Protein AF-A0A7K2YZG2-F1 (afdb_monomer_lite)

Foldseek 3Di:
DVVVVVVVVVVVVVVVVVVVVVCVVPPDDLVNLLVVLVVQVVVLVVQPVVDDVSVVVCVVVPVVSVVVNVVSVPPDNPPPVPPVPPDPPPPPDPLPDCVLVPPPDVQLVVVLVVLVPVVVCPPQVVLLSPADPVLSVVLSVCVVVVHDNSVSSVVRSVVPVD

Structure (mmCIF, N/CA/C/O backbone):
data_AF-A0A7K2YZG2-F1
#
_entry.id   AF-A0A7K2YZG2-F1
#
loop_
_atom_site.group_PDB
_atom_site.id
_atom_site.type_symbol
_atom_site.label_atom_id
_atom_site.label_alt_id
_atom_site.label_comp_id
_atom_site.label_asym_id
_atom_site.label_entity_id
_atom_site.label_seq_id
_atom_site.pdbx_PDB_ins_code
_atom_site.Cartn_x
_atom_site.Cartn_y
_atom_site.Cartn_z
_atom_site.occupancy
_atom_site.B_iso_or_equiv
_atom_site.auth_seq_id
_atom_site.auth_comp_id
_atom_site.auth_asym_id
_atom_site.auth_atom_id
_atom_site.pdbx_PDB_model_num
ATOM 1 N N . MET A 1 1 ? -21.536 -16.396 16.861 1.00 61.62 1 MET A N 1
ATOM 2 C CA . MET A 1 1 ? -21.199 -15.001 16.497 1.00 61.62 1 MET A CA 1
ATOM 3 C C . MET A 1 1 ? -19.695 -14.756 16.618 1.00 61.62 1 MET A C 1
ATOM 5 O O . MET A 1 1 ? -19.196 -13.897 15.912 1.00 61.62 1 MET A O 1
ATOM 9 N N . ASP A 1 2 ? -18.972 -15.538 17.430 1.00 67.94 2 ASP A N 1
ATOM 10 C CA . ASP A 1 2 ? -17.515 -15.420 17.603 1.00 67.94 2 ASP A CA 1
ATOM 11 C C . ASP A 1 2 ? -16.666 -15.828 16.379 1.00 67.94 2 ASP A C 1
ATOM 13 O O . ASP A 1 2 ? -15.624 -15.217 16.151 1.00 67.94 2 ASP A O 1
ATOM 17 N N . ASP A 1 3 ? -17.129 -16.760 15.532 1.00 75.31 3 ASP A N 1
ATOM 18 C CA . ASP A 1 3 ? -16.388 -17.182 14.321 1.00 75.31 3 ASP A CA 1
ATOM 19 C C . ASP A 1 3 ? -16.170 -16.050 13.297 1.00 75.31 3 ASP A C 1
ATOM 21 O O . ASP A 1 3 ? -15.125 -15.974 12.654 1.00 75.31 3 ASP A O 1
ATOM 25 N N . ASP A 1 4 ? -17.126 -15.124 13.170 1.00 79.88 4 ASP A N 1
ATOM 26 C CA . ASP A 1 4 ? -17.033 -13.986 12.240 1.00 79.88 4 ASP A CA 1
ATOM 27 C C . ASP A 1 4 ? -16.016 -12.940 12.725 1.00 79.88 4 ASP A C 1
ATOM 29 O O . ASP A 1 4 ? -15.337 -12.302 11.923 1.00 79.88 4 ASP A O 1
ATOM 33 N N . LEU A 1 5 ? -15.842 -12.795 14.042 1.00 74.06 5 LEU A N 1
ATOM 34 C CA . LEU A 1 5 ? -14.821 -11.911 14.601 1.00 74.06 5 LEU A CA 1
ATOM 35 C C . LEU A 1 5 ? -13.420 -12.508 14.432 1.00 74.06 5 LEU A C 1
ATOM 37 O O . LEU A 1 5 ? -12.494 -11.780 14.082 1.00 74.06 5 LEU A O 1
ATOM 41 N N . HIS A 1 6 ? -13.272 -13.818 14.645 1.00 70.12 6 HIS A N 1
ATOM 42 C CA . HIS A 1 6 ? -11.987 -14.499 14.504 1.00 70.12 6 HIS A CA 1
ATOM 43 C C . HIS A 1 6 ? -11.469 -14.443 13.061 1.00 70.12 6 HIS A C 1
ATOM 45 O O . HIS A 1 6 ? -10.350 -13.989 12.835 1.00 70.12 6 HIS A O 1
ATOM 51 N N . SER A 1 7 ? -12.324 -14.752 12.079 1.00 68.44 7 SER A N 1
ATOM 52 C CA . SER A 1 7 ? -11.973 -14.670 10.653 1.00 68.44 7 SER A CA 1
ATOM 53 C C . SER A 1 7 ? -11.591 -13.248 10.213 1.00 68.44 7 SER A C 1
ATOM 55 O O . SER A 1 7 ? -10.660 -13.049 9.426 1.00 68.44 7 SER A O 1
ATOM 57 N N . ARG A 1 8 ? -12.260 -12.225 10.764 1.00 67.81 8 ARG A N 1
ATOM 58 C CA . ARG A 1 8 ? -11.913 -10.819 10.505 1.00 67.81 8 ARG A CA 1
ATOM 59 C C . ARG A 1 8 ? -10.572 -10.427 11.109 1.00 67.81 8 ARG A C 1
ATOM 61 O O . ARG A 1 8 ? -9.867 -9.634 10.497 1.00 67.81 8 ARG A O 1
ATOM 68 N N . ILE A 1 9 ? -10.226 -10.957 12.282 1.00 70.06 9 ILE A N 1
ATOM 69 C CA . ILE A 1 9 ? -8.925 -10.718 12.918 1.00 70.06 9 ILE A CA 1
ATOM 70 C C . ILE A 1 9 ? -7.809 -11.372 12.100 1.00 70.06 9 ILE A C 1
ATOM 72 O O . ILE A 1 9 ? -6.828 -10.696 11.810 1.00 70.06 9 ILE A O 1
ATOM 76 N N . GLU A 1 10 ? -7.978 -12.625 11.667 1.00 69.19 10 GLU A N 1
ATOM 77 C CA . GLU A 1 10 ? -6.995 -13.320 10.820 1.00 69.19 10 GLU A CA 1
ATOM 78 C C . GLU A 1 10 ? -6.746 -12.570 9.509 1.00 69.19 10 GLU A C 1
ATOM 80 O O . GLU A 1 10 ? -5.604 -12.251 9.192 1.00 69.19 10 GLU A O 1
ATOM 85 N N . THR A 1 11 ? -7.813 -12.160 8.813 1.00 70.62 11 THR A N 1
ATOM 86 C CA . THR A 1 11 ? -7.701 -11.383 7.564 1.00 70.62 11 THR A CA 1
ATOM 87 C C . THR A 1 11 ? -6.925 -10.077 7.770 1.00 70.62 11 THR A C 1
ATOM 89 O O . THR A 1 11 ? -6.158 -9.644 6.910 1.00 70.62 11 THR A O 1
ATOM 92 N N . LEU A 1 12 ? -7.119 -9.426 8.920 1.00 69.88 12 LEU A N 1
ATOM 93 C CA . LEU A 1 12 ? -6.444 -8.173 9.248 1.00 69.88 12 LEU A CA 1
ATOM 94 C C . LEU A 1 12 ? -4.967 -8.393 9.593 1.00 69.88 12 LEU A C 1
ATOM 96 O O . LEU A 1 12 ? -4.126 -7.571 9.232 1.00 69.88 12 LEU A O 1
ATOM 100 N N . SER A 1 13 ? -4.658 -9.497 10.273 1.00 68.06 13 SER A N 1
ATOM 101 C CA . SER A 1 13 ? -3.292 -9.920 10.576 1.00 68.06 13 SER A CA 1
ATOM 102 C C . SER A 1 13 ? -2.518 -10.298 9.315 1.00 68.06 13 SER A C 1
ATOM 104 O O . SER A 1 13 ? -1.390 -9.833 9.159 1.00 68.06 13 SER A O 1
ATOM 106 N N . ASP A 1 14 ? -3.126 -11.041 8.391 1.00 69.06 14 ASP A N 1
ATOM 107 C CA . ASP A 1 14 ? -2.507 -11.410 7.115 1.00 69.06 14 ASP A CA 1
ATOM 108 C C . ASP A 1 14 ? -2.202 -10.170 6.270 1.00 69.06 14 ASP A C 1
ATOM 110 O O . ASP A 1 14 ? -1.068 -9.985 5.825 1.00 69.06 14 ASP A O 1
ATOM 114 N N . ALA A 1 15 ? -3.169 -9.255 6.148 1.00 66.06 15 ALA A N 1
ATOM 115 C CA . ALA A 1 15 ? -2.970 -7.991 5.443 1.00 66.06 15 ALA A CA 1
ATOM 116 C C . ALA A 1 15 ? -1.865 -7.134 6.089 1.00 66.06 15 ALA A C 1
ATOM 118 O O . ALA A 1 15 ? -1.053 -6.523 5.393 1.00 66.06 15 ALA A O 1
ATOM 119 N N . ALA A 1 16 ? -1.787 -7.102 7.423 1.00 66.19 16 ALA A N 1
ATOM 120 C CA . ALA A 1 16 ? -0.730 -6.382 8.131 1.00 66.19 16 ALA A CA 1
ATOM 121 C C . ALA A 1 16 ? 0.658 -7.014 7.911 1.00 66.19 16 ALA A C 1
ATOM 123 O O . ALA A 1 16 ? 1.640 -6.288 7.734 1.00 66.19 16 ALA A O 1
ATOM 124 N N . CYS A 1 17 ? 0.749 -8.346 7.887 1.00 64.12 17 CYS A N 1
ATOM 125 C CA . CYS A 1 17 ? 1.983 -9.074 7.591 1.00 64.12 17 CYS A CA 1
ATOM 126 C C . CYS A 1 17 ? 2.435 -8.893 6.137 1.00 64.12 17 CYS A C 1
ATOM 128 O O . CYS A 1 17 ? 3.633 -8.749 5.889 1.00 64.12 17 CYS A O 1
ATOM 130 N N . GLU A 1 18 ? 1.507 -8.856 5.183 1.00 63.06 18 GLU A N 1
ATOM 131 C CA . GLU A 1 18 ? 1.805 -8.621 3.769 1.00 63.06 18 GLU A CA 1
ATOM 132 C C . GLU A 1 18 ? 2.328 -7.200 3.536 1.00 63.06 18 GLU A C 1
ATOM 134 O O . GLU A 1 18 ? 3.353 -7.018 2.868 1.00 63.06 18 GLU A O 1
ATOM 139 N N . VAL A 1 19 ? 1.705 -6.201 4.178 1.00 65.38 19 VAL A N 1
ATOM 140 C CA . VAL A 1 19 ? 2.237 -4.836 4.216 1.00 65.38 19 VAL A CA 1
ATOM 141 C C . VAL A 1 19 ? 3.643 -4.874 4.807 1.00 65.38 19 VAL A C 1
ATOM 143 O O . VAL A 1 19 ? 4.586 -4.527 4.111 1.00 65.38 19 VAL A O 1
ATOM 146 N N . LEU A 1 20 ? 3.842 -5.391 6.022 1.00 62.09 20 LEU A N 1
ATOM 147 C CA . LEU A 1 20 ? 5.167 -5.421 6.656 1.00 62.09 20 LEU A CA 1
ATOM 148 C C . LEU A 1 20 ? 6.244 -6.094 5.782 1.00 62.09 20 LEU A C 1
ATOM 150 O O . LEU A 1 20 ? 7.353 -5.574 5.667 1.00 62.09 20 LEU A O 1
ATOM 154 N N . THR A 1 21 ? 5.916 -7.206 5.124 1.00 68.38 21 THR A N 1
ATOM 155 C CA . THR A 1 21 ? 6.843 -7.945 4.252 1.00 68.38 21 THR A CA 1
ATOM 156 C C . THR A 1 21 ? 7.249 -7.112 3.039 1.00 68.38 21 THR A C 1
ATOM 158 O O . THR A 1 21 ? 8.441 -6.939 2.776 1.00 68.38 21 THR A O 1
ATOM 161 N N . THR A 1 22 ? 6.270 -6.520 2.352 1.00 58.25 22 THR A N 1
ATOM 162 C CA . THR A 1 22 ? 6.494 -5.637 1.195 1.00 58.25 22 THR A CA 1
ATOM 163 C C . THR A 1 22 ? 7.382 -4.452 1.575 1.00 58.25 22 THR A C 1
ATOM 165 O O . THR A 1 22 ? 8.313 -4.081 0.866 1.00 58.25 22 THR A O 1
ATOM 168 N N . VAL A 1 23 ? 7.147 -3.916 2.767 1.00 64.12 23 VAL A N 1
ATOM 169 C CA . VAL A 1 23 ? 7.846 -2.769 3.341 1.00 64.12 23 VAL A CA 1
ATOM 170 C C . VAL A 1 23 ? 9.299 -3.067 3.698 1.00 64.12 23 VAL A C 1
ATOM 172 O O . VAL A 1 23 ? 10.185 -2.260 3.410 1.00 64.12 23 VAL A O 1
ATOM 175 N N . THR A 1 24 ? 9.564 -4.231 4.290 1.00 61.78 24 THR A N 1
ATOM 176 C CA . THR A 1 24 ? 10.932 -4.647 4.633 1.00 61.78 24 THR A CA 1
ATOM 177 C C . THR A 1 24 ? 11.804 -4.925 3.410 1.00 61.78 24 THR A C 1
ATOM 179 O O . THR A 1 24 ? 13.024 -4.824 3.508 1.00 61.78 24 THR A O 1
ATOM 182 N N . ALA A 1 25 ? 11.201 -5.239 2.260 1.00 63.50 25 ALA A N 1
ATOM 183 C CA . ALA A 1 25 ? 11.932 -5.553 1.038 1.00 63.50 25 ALA A CA 1
ATOM 184 C C . ALA A 1 25 ? 12.440 -4.306 0.293 1.00 63.50 25 ALA A C 1
ATOM 186 O O . ALA A 1 25 ? 13.525 -4.345 -0.284 1.00 63.50 25 ALA A O 1
ATOM 187 N N . THR A 1 26 ? 11.686 -3.202 0.305 1.00 60.88 26 THR A N 1
ATOM 188 C CA . THR A 1 26 ? 11.992 -2.003 -0.502 1.00 60.88 26 THR A CA 1
ATOM 189 C C . THR A 1 26 ? 12.427 -0.788 0.317 1.00 60.88 26 THR A C 1
ATOM 191 O O . THR A 1 26 ? 12.905 0.191 -0.252 1.00 60.88 26 THR A O 1
ATOM 194 N N . GLY A 1 27 ? 12.265 -0.834 1.644 1.00 65.06 27 GLY A N 1
ATOM 195 C CA . GLY A 1 27 ? 12.424 0.331 2.512 1.00 65.06 27 GLY A CA 1
ATOM 196 C C . GLY A 1 27 ? 11.252 1.313 2.390 1.00 65.06 27 GLY A C 1
ATOM 197 O O . GLY A 1 27 ? 10.489 1.298 1.422 1.00 65.06 27 GLY A O 1
ATOM 198 N N . TRP A 1 28 ? 11.079 2.161 3.408 1.00 72.25 28 TRP A N 1
ATOM 199 C CA . TRP A 1 28 ? 10.037 3.191 3.437 1.00 72.2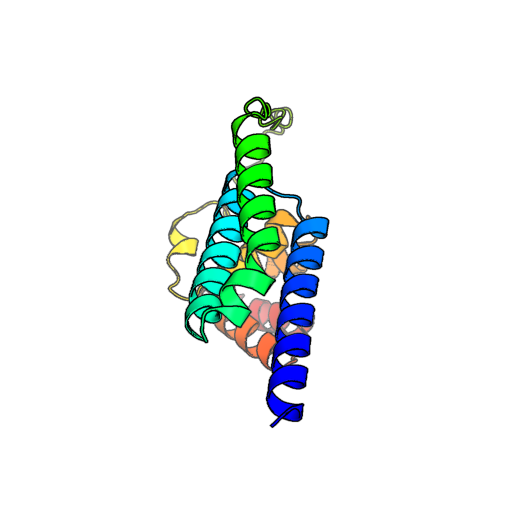5 28 TRP A CA 1
ATOM 200 C C . TRP A 1 28 ? 10.581 4.547 3.033 1.00 72.25 28 TRP A C 1
ATOM 202 O O . TRP A 1 28 ? 11.451 5.096 3.705 1.00 72.25 28 TRP A O 1
ATOM 212 N N . SER A 1 29 ? 10.003 5.123 1.977 1.00 80.94 29 SER A N 1
ATOM 213 C CA . SER A 1 29 ? 10.053 6.572 1.821 1.00 80.94 29 SER A CA 1
ATOM 214 C C . SER A 1 29 ? 9.178 7.223 2.907 1.00 80.94 29 SER A C 1
ATOM 216 O O . SER A 1 29 ? 8.158 6.644 3.302 1.00 80.94 29 SER A O 1
ATOM 218 N N . PRO A 1 30 ? 9.517 8.433 3.388 1.00 78.88 30 PRO A N 1
ATOM 219 C CA . PRO A 1 30 ? 8.687 9.152 4.358 1.00 78.88 30 PRO A CA 1
ATOM 220 C C . PRO A 1 30 ? 7.233 9.361 3.893 1.00 78.88 30 PRO A C 1
ATOM 222 O O . PRO A 1 30 ? 6.308 9.324 4.707 1.00 78.88 30 PRO A O 1
ATOM 225 N N . CYS A 1 31 ? 7.016 9.528 2.583 1.00 77.62 31 CYS A N 1
ATOM 226 C CA . CYS A 1 31 ? 5.677 9.635 1.997 1.00 77.62 31 CYS A CA 1
ATOM 227 C C . CYS A 1 31 ? 4.909 8.312 2.095 1.00 77.62 31 CYS A C 1
ATOM 229 O O . CYS A 1 31 ? 3.815 8.297 2.653 1.00 77.62 31 CYS A O 1
ATOM 231 N N . ALA A 1 32 ? 5.509 7.196 1.661 1.00 80.19 32 ALA A N 1
ATOM 232 C CA . ALA A 1 32 ? 4.881 5.875 1.755 1.00 80.19 32 ALA A CA 1
ATOM 233 C C . ALA A 1 32 ? 4.545 5.513 3.209 1.00 80.19 32 ALA A C 1
ATOM 235 O O . ALA A 1 32 ? 3.489 4.947 3.494 1.00 80.19 32 ALA A O 1
ATOM 236 N N . ALA A 1 33 ? 5.413 5.914 4.141 1.00 82.88 33 ALA A N 1
ATOM 237 C CA . ALA A 1 33 ? 5.174 5.746 5.562 1.00 82.88 33 ALA A CA 1
ATOM 238 C C . ALA A 1 33 ? 3.953 6.519 6.064 1.00 82.88 33 ALA A C 1
ATOM 240 O O . ALA A 1 33 ? 3.130 5.998 6.818 1.00 82.88 33 ALA A O 1
ATOM 241 N N . THR A 1 34 ? 3.825 7.768 5.629 1.00 84.19 34 THR A N 1
ATOM 242 C CA . THR A 1 34 ? 2.709 8.637 6.003 1.00 84.19 34 THR A CA 1
ATOM 243 C C . THR A 1 34 ? 1.386 8.119 5.438 1.00 84.19 34 THR A C 1
ATOM 245 O O . THR A 1 34 ? 0.389 8.091 6.168 1.00 84.19 34 THR A O 1
ATOM 248 N N . ASP A 1 35 ? 1.389 7.647 4.190 1.00 81.38 35 ASP A N 1
ATOM 249 C CA . ASP A 1 35 ? 0.212 7.089 3.516 1.00 81.38 35 ASP A CA 1
ATOM 250 C C . ASP A 1 35 ? -0.281 5.815 4.209 1.00 81.38 35 ASP A C 1
ATOM 252 O O . ASP A 1 35 ? -1.466 5.689 4.530 1.00 81.38 35 ASP A O 1
ATOM 256 N N . ALA A 1 36 ? 0.634 4.900 4.537 1.00 83.19 36 ALA A N 1
ATOM 257 C CA . ALA A 1 36 ? 0.302 3.677 5.258 1.00 83.19 36 ALA A CA 1
ATOM 258 C C . ALA A 1 36 ? -0.265 3.962 6.661 1.00 83.19 36 ALA A C 1
ATOM 260 O O . ALA A 1 36 ? -1.258 3.354 7.064 1.00 83.19 36 ALA A O 1
ATOM 261 N N . LEU A 1 37 ? 0.294 4.937 7.389 1.00 86.81 37 LEU A N 1
ATOM 262 C CA . LEU A 1 37 ? -0.272 5.380 8.670 1.00 86.81 37 LEU A CA 1
ATOM 263 C C . LEU A 1 37 ? -1.680 5.976 8.501 1.00 86.81 37 LEU A C 1
ATOM 265 O O . LEU A 1 37 ? -2.551 5.732 9.335 1.00 86.81 37 LEU A O 1
ATOM 269 N N . GLY A 1 38 ? -1.938 6.713 7.414 1.00 84.75 38 GLY A N 1
ATOM 270 C CA . GLY A 1 38 ? -3.279 7.206 7.073 1.00 84.75 38 GLY A CA 1
ATOM 271 C C . GLY A 1 38 ? -4.288 6.087 6.791 1.00 84.75 38 GLY A C 1
ATOM 272 O O . GLY A 1 38 ? -5.437 6.154 7.242 1.00 84.75 38 GLY A O 1
ATOM 273 N N . ALA A 1 39 ? -3.859 5.027 6.104 1.00 84.06 39 ALA A N 1
ATOM 274 C CA . ALA A 1 39 ? -4.689 3.852 5.852 1.00 84.06 39 ALA A CA 1
ATOM 275 C C . ALA A 1 39 ? -5.057 3.121 7.156 1.00 84.06 39 ALA A C 1
ATOM 277 O O . ALA A 1 39 ? -6.232 2.814 7.378 1.00 84.06 39 ALA A O 1
ATOM 278 N N . ILE A 1 40 ? -4.083 2.918 8.053 1.00 85.44 40 ILE A N 1
ATOM 279 C CA . ILE A 1 40 ? -4.306 2.303 9.372 1.00 85.44 40 ILE A CA 1
ATOM 280 C C . ILE A 1 40 ? -5.335 3.105 10.172 1.00 85.44 40 ILE A C 1
ATOM 282 O O . ILE A 1 40 ? -6.279 2.535 10.715 1.00 85.44 40 ILE A O 1
ATOM 286 N N . GLU A 1 41 ? -5.213 4.429 10.214 1.00 88.25 41 GLU A N 1
ATOM 287 C CA . GLU A 1 41 ? -6.157 5.279 10.947 1.00 88.25 41 GLU A CA 1
ATOM 288 C C . GLU A 1 41 ? -7.564 5.260 10.362 1.00 88.25 41 GLU A C 1
ATOM 290 O O . GLU A 1 41 ? -8.541 5.240 11.112 1.00 88.25 41 GLU A O 1
ATOM 295 N N . THR A 1 42 ? -7.683 5.213 9.034 1.00 85.88 42 THR A N 1
ATOM 296 C CA . THR A 1 42 ? -8.977 5.077 8.356 1.00 85.88 42 THR A CA 1
ATOM 297 C C . THR A 1 42 ? -9.657 3.766 8.747 1.00 85.88 42 THR A C 1
ATOM 299 O O . THR A 1 42 ? -10.846 3.752 9.079 1.00 85.88 42 THR A O 1
ATOM 302 N N . LEU A 1 43 ? -8.900 2.668 8.768 1.00 87.50 43 LEU A N 1
ATOM 303 C CA . LEU A 1 43 ? -9.390 1.352 9.165 1.00 87.50 43 LEU A CA 1
ATOM 304 C C . LEU A 1 43 ? -9.762 1.307 10.655 1.00 87.50 43 LEU A C 1
ATOM 306 O O . LEU A 1 43 ? -10.855 0.858 11.005 1.00 87.50 43 LEU A O 1
ATOM 310 N N . VAL A 1 44 ? -8.915 1.850 11.531 1.00 89.31 44 VAL A N 1
ATOM 311 C CA . VAL A 1 44 ? -9.205 1.972 12.966 1.00 89.31 44 VAL A CA 1
ATOM 312 C C . VAL A 1 44 ? -10.456 2.824 13.204 1.00 89.31 44 VAL A C 1
ATOM 314 O O . VAL A 1 44 ? -11.323 2.447 13.994 1.00 89.31 44 VAL A O 1
ATOM 317 N N . GLY A 1 45 ? -10.610 3.933 12.479 1.00 85.75 45 GLY A N 1
ATOM 318 C CA . GLY A 1 45 ? -11.806 4.773 12.520 1.00 85.75 45 GLY A CA 1
ATOM 319 C C . GLY A 1 45 ? -13.060 4.029 12.057 1.00 85.75 45 GLY A C 1
ATOM 320 O O . GLY A 1 45 ? -14.116 4.144 12.683 1.00 85.75 45 GLY A O 1
ATOM 321 N N . ALA A 1 46 ? -12.948 3.212 11.006 1.00 87.38 46 ALA A N 1
ATOM 322 C CA . ALA A 1 46 ? -14.045 2.381 10.527 1.00 87.38 46 ALA A CA 1
ATOM 323 C C . ALA A 1 46 ? -14.473 1.338 11.569 1.00 87.38 46 ALA A C 1
ATOM 325 O O . ALA A 1 46 ? -15.668 1.231 11.847 1.00 87.38 46 ALA A O 1
ATOM 326 N N . LEU A 1 47 ? -13.520 0.638 12.189 1.00 86.50 47 LEU A N 1
ATOM 327 C CA . LEU A 1 47 ? -13.778 -0.336 13.256 1.00 86.50 47 LEU A CA 1
ATOM 328 C C . LEU A 1 47 ? -14.331 0.326 14.525 1.00 86.50 47 LEU A C 1
ATOM 330 O O . LEU A 1 47 ? -15.206 -0.227 15.190 1.00 86.50 47 LEU A O 1
ATOM 334 N N . GLY A 1 48 ? -13.908 1.554 14.830 1.00 91.88 48 GLY A N 1
ATOM 335 C CA . GLY A 1 48 ? -14.459 2.347 15.927 1.00 91.88 48 GLY A CA 1
ATOM 336 C C . GLY A 1 48 ? -15.966 2.621 15.804 1.00 91.88 48 GLY A C 1
ATOM 337 O O . GLY A 1 48 ? -16.631 2.864 16.815 1.00 91.88 48 GLY A O 1
ATOM 338 N N . ARG A 1 49 ? -16.548 2.528 14.597 1.00 91.81 49 ARG A N 1
ATOM 339 C CA . ARG A 1 49 ? -18.003 2.660 14.389 1.00 91.81 49 ARG A CA 1
ATOM 340 C C . ARG A 1 49 ? -18.812 1.477 14.932 1.00 91.81 49 ARG A C 1
ATOM 342 O O . ARG A 1 49 ? -20.021 1.612 15.073 1.00 91.81 49 ARG A O 1
ATOM 349 N N . LEU A 1 50 ? -18.166 0.367 15.300 1.00 88.75 50 LEU A N 1
ATOM 350 C CA . LEU A 1 50 ? -18.816 -0.788 15.936 1.00 88.75 50 LEU A CA 1
ATOM 351 C C . LEU A 1 50 ? -19.261 -0.512 17.383 1.00 88.75 50 LEU A C 1
ATOM 353 O O . LEU A 1 50 ? -20.062 -1.262 17.932 1.00 88.75 50 LEU A O 1
ATOM 357 N N . GLY A 1 51 ? -18.770 0.565 18.005 1.00 92.00 51 GLY A N 1
ATOM 358 C CA . GLY A 1 51 ? -19.263 1.042 19.297 1.00 92.00 51 GLY A CA 1
ATOM 359 C C . GLY A 1 51 ? -18.163 1.476 20.270 1.00 92.00 51 GLY A C 1
ATOM 360 O O . GLY A 1 51 ? -16.973 1.430 19.951 1.00 92.00 51 GLY A O 1
ATOM 361 N N . PRO A 1 52 ? -18.542 1.928 21.483 1.00 95.38 52 PRO A N 1
ATOM 362 C CA . PRO A 1 52 ? -17.588 2.343 22.513 1.00 95.38 52 PRO A CA 1
ATOM 363 C C . PRO A 1 52 ? -16.527 1.284 22.875 1.00 95.38 52 PRO A C 1
ATOM 365 O O . PRO A 1 52 ? -15.360 1.665 22.942 1.00 95.38 52 PRO A O 1
ATOM 368 N N . PRO A 1 53 ? -16.858 -0.018 23.030 1.00 90.69 53 PRO A N 1
ATOM 369 C CA . PRO A 1 53 ? -15.853 -1.035 23.355 1.00 90.69 53 PRO A CA 1
ATOM 370 C C . PRO A 1 53 ? -14.753 -1.157 22.293 1.00 90.69 53 PRO A C 1
ATOM 372 O O . PRO A 1 53 ? -13.574 -1.183 22.636 1.00 90.69 53 PRO A O 1
ATOM 375 N N . ALA A 1 54 ? -15.123 -1.145 21.007 1.00 87.00 54 ALA A N 1
ATOM 376 C CA . ALA A 1 54 ? -14.169 -1.192 19.899 1.00 87.00 54 ALA A CA 1
ATOM 377 C C . ALA A 1 54 ? -13.256 0.043 19.886 1.00 87.00 54 ALA A C 1
ATOM 379 O O . ALA A 1 54 ? -12.045 -0.082 19.728 1.00 87.00 54 ALA A O 1
ATOM 380 N N . ARG A 1 55 ? -13.807 1.241 20.132 1.00 94.44 55 ARG A N 1
ATOM 381 C CA . ARG A 1 55 ? -13.003 2.472 20.239 1.00 94.44 55 ARG A CA 1
ATOM 382 C C . ARG A 1 55 ? -12.003 2.418 21.388 1.00 94.44 55 ARG A C 1
ATOM 384 O O . ARG A 1 55 ? -10.853 2.795 21.191 1.00 94.44 55 ARG A O 1
ATOM 391 N N . SER A 1 56 ? -12.417 1.937 22.561 1.00 90.44 56 SER A N 1
ATOM 392 C CA . SER A 1 56 ? -11.504 1.766 23.696 1.00 90.44 56 SER A CA 1
ATOM 393 C C . SER A 1 56 ? -10.399 0.757 23.394 1.00 90.44 56 SER A C 1
ATOM 395 O O . SER A 1 56 ? -9.243 1.035 23.697 1.00 90.44 56 SER A O 1
ATOM 397 N N . ALA A 1 5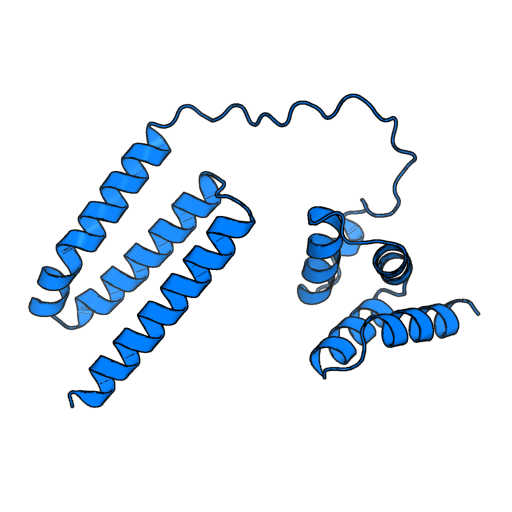7 ? -10.729 -0.370 22.758 1.00 88.00 57 ALA A N 1
ATOM 398 C CA . ALA A 1 57 ? -9.745 -1.382 22.379 1.00 88.00 57 ALA A CA 1
ATOM 399 C C . ALA A 1 57 ? -8.722 -0.862 21.350 1.00 88.00 57 ALA A C 1
ATOM 401 O O . ALA A 1 57 ? -7.559 -1.251 21.388 1.00 88.00 57 ALA A O 1
ATOM 402 N N . LEU A 1 58 ? -9.138 0.041 20.456 1.00 91.25 58 LEU A N 1
ATOM 403 C CA . LEU A 1 58 ? -8.295 0.584 19.386 1.00 91.25 58 LEU A CA 1
ATOM 404 C C . LEU A 1 58 ? -7.539 1.869 19.760 1.00 91.25 58 LEU A C 1
ATOM 406 O O . LEU A 1 58 ? -6.678 2.312 19.000 1.00 91.25 58 LEU A O 1
ATOM 410 N N . ALA A 1 59 ? -7.819 2.475 20.916 1.00 88.94 59 ALA A N 1
ATOM 411 C CA . ALA A 1 59 ? -7.158 3.707 21.351 1.00 88.94 59 ALA A CA 1
ATOM 412 C C . ALA A 1 59 ? -5.613 3.618 21.368 1.00 88.94 59 ALA A C 1
ATOM 414 O O . ALA A 1 59 ? -4.972 4.567 20.908 1.00 88.94 59 ALA A O 1
ATOM 415 N N . PRO A 1 60 ? -4.985 2.502 21.802 1.00 84.62 60 PRO A N 1
ATOM 416 C CA . PRO A 1 60 ? -3.530 2.356 21.732 1.00 84.62 60 PRO A CA 1
ATOM 417 C C . PRO A 1 60 ? -2.974 2.398 20.302 1.00 84.62 60 PRO A C 1
ATOM 419 O O . PRO A 1 60 ? -1.890 2.937 20.093 1.00 84.62 60 PRO A O 1
ATOM 422 N N . ALA A 1 61 ? -3.712 1.882 19.312 1.00 83.62 61 ALA A N 1
ATOM 423 C CA . ALA A 1 61 ? -3.281 1.899 17.915 1.00 83.62 61 ALA A CA 1
ATOM 424 C C . ALA A 1 61 ? -3.229 3.332 17.363 1.00 83.62 61 ALA A C 1
ATOM 426 O O . ALA A 1 61 ? -2.238 3.707 16.745 1.00 83.62 61 ALA A O 1
ATOM 427 N N . LEU A 1 62 ? -4.241 4.157 17.661 1.00 87.19 62 LEU A N 1
ATOM 428 C CA . LEU A 1 62 ? -4.242 5.582 17.294 1.00 87.19 62 LEU A CA 1
ATOM 429 C C . LEU A 1 62 ? -3.109 6.359 17.977 1.00 87.19 62 LEU A C 1
ATOM 431 O O . LEU A 1 62 ? -2.494 7.232 17.369 1.00 87.19 62 LEU A O 1
ATOM 435 N N . ALA A 1 63 ? -2.813 6.043 19.240 1.00 82.81 63 ALA A N 1
ATOM 436 C CA . ALA A 1 63 ? -1.684 6.651 19.937 1.00 82.81 63 ALA A CA 1
ATOM 437 C C . ALA A 1 63 ? -0.350 6.278 19.267 1.00 82.81 63 ALA A C 1
ATOM 439 O O . ALA A 1 63 ? 0.492 7.146 19.045 1.00 82.81 63 ALA A O 1
ATOM 440 N N . ALA A 1 64 ? -0.184 5.010 18.881 1.00 79.25 64 ALA A N 1
ATOM 441 C CA . ALA A 1 64 ? 1.010 4.536 18.192 1.00 79.25 64 ALA A CA 1
ATOM 442 C C . ALA A 1 64 ? 1.197 5.191 16.810 1.00 79.25 64 ALA A C 1
ATOM 444 O O . ALA A 1 64 ? 2.305 5.638 16.505 1.00 79.25 64 ALA A O 1
ATOM 445 N N . THR A 1 65 ? 0.140 5.314 15.991 1.00 86.69 65 THR A N 1
ATOM 446 C CA . THR A 1 65 ? 0.244 5.985 14.680 1.00 86.69 65 THR A CA 1
ATOM 447 C C . THR A 1 65 ? 0.589 7.465 14.826 1.00 86.69 65 THR A C 1
ATOM 449 O O . THR A 1 65 ? 1.424 7.976 14.076 1.00 86.69 65 THR A O 1
ATOM 452 N N . ALA A 1 66 ? 0.037 8.143 15.837 1.00 88.69 66 ALA A N 1
ATOM 453 C CA . ALA A 1 66 ? 0.385 9.525 16.152 1.00 88.69 66 ALA A CA 1
ATOM 454 C C . ALA A 1 66 ? 1.865 9.677 16.552 1.00 88.69 66 ALA A C 1
ATOM 456 O O . ALA A 1 66 ? 2.549 10.570 16.047 1.00 88.69 66 ALA A O 1
ATOM 457 N N . THR A 1 67 ? 2.390 8.789 17.406 1.00 85.38 67 THR A N 1
ATOM 458 C CA . THR A 1 67 ? 3.818 8.778 17.767 1.00 85.38 67 THR A CA 1
ATOM 459 C C . THR A 1 67 ? 4.706 8.542 16.547 1.00 85.38 67 THR A C 1
ATOM 461 O O . THR A 1 67 ? 5.682 9.264 16.357 1.00 85.38 67 THR A O 1
ATOM 464 N N . LEU A 1 68 ? 4.358 7.586 15.682 1.00 82.62 68 LEU A N 1
ATOM 465 C CA . LEU A 1 68 ? 5.118 7.313 14.461 1.00 82.62 68 LEU A CA 1
ATOM 466 C C . LEU A 1 68 ? 5.136 8.519 13.516 1.00 82.62 68 LEU A C 1
ATOM 468 O O . LEU A 1 68 ? 6.197 8.868 13.002 1.00 82.62 68 LEU A O 1
ATOM 472 N N . ARG A 1 69 ? 4.012 9.227 13.346 1.00 88.00 69 ARG A N 1
ATOM 473 C CA . ARG A 1 69 ? 3.990 10.473 12.562 1.00 88.00 69 ARG A CA 1
ATOM 474 C C . ARG A 1 69 ? 4.878 11.559 13.146 1.00 88.00 69 ARG A C 1
ATOM 476 O O . ARG A 1 69 ? 5.533 12.270 12.385 1.00 88.00 69 ARG A O 1
ATOM 483 N N . ALA A 1 70 ? 4.920 11.683 14.471 1.00 86.94 70 ALA A N 1
ATOM 484 C CA . ALA A 1 70 ? 5.809 12.631 15.130 1.00 86.94 70 ALA A CA 1
ATOM 485 C C . ALA A 1 70 ? 7.280 12.287 14.853 1.00 86.94 70 ALA A C 1
ATOM 487 O O . ALA A 1 70 ? 8.057 13.180 14.534 1.00 86.94 70 ALA A O 1
ATOM 488 N N . LEU A 1 71 ? 7.648 11.002 14.890 1.00 84.31 71 LEU A N 1
ATOM 489 C CA . LEU A 1 71 ? 9.004 10.541 14.570 1.00 84.31 71 LEU A CA 1
ATOM 490 C C . LEU A 1 71 ? 9.376 10.754 13.096 1.00 84.31 71 LEU A C 1
ATOM 492 O O . LEU A 1 71 ? 10.500 11.160 12.808 1.00 84.31 71 LEU A O 1
ATOM 496 N N . ILE A 1 72 ? 8.443 10.523 12.167 1.00 85.94 72 ILE A N 1
ATOM 497 C CA . ILE A 1 72 ? 8.654 10.791 10.735 1.00 85.94 72 ILE A CA 1
ATOM 498 C C . ILE A 1 72 ? 8.840 12.294 10.503 1.00 85.94 72 ILE A C 1
ATOM 500 O O . ILE A 1 72 ? 9.774 12.697 9.823 1.00 85.94 72 ILE A O 1
ATOM 504 N N . SER A 1 73 ? 7.998 13.127 11.117 1.00 87.75 73 SER A N 1
ATOM 505 C CA . SER A 1 73 ? 8.077 14.591 10.990 1.00 87.75 73 SER A CA 1
ATOM 506 C C . SER A 1 73 ? 9.330 15.182 11.643 1.00 87.75 73 SER A C 1
ATOM 508 O O . SER A 1 73 ? 9.830 16.211 11.199 1.00 87.75 73 SER A O 1
ATOM 510 N N . ALA A 1 74 ? 9.812 14.557 12.721 1.00 86.44 74 ALA A N 1
ATOM 511 C CA . ALA A 1 74 ? 11.016 14.967 13.436 1.00 86.44 74 ALA A CA 1
ATOM 512 C C . ALA A 1 74 ? 12.297 14.384 12.833 1.00 86.44 74 ALA A C 1
ATOM 514 O O . ALA A 1 74 ? 13.387 14.847 13.176 1.00 86.44 74 ALA A O 1
ATOM 515 N N . SER A 1 75 ? 12.189 13.376 11.960 1.00 81.31 75 SER A N 1
ATOM 516 C CA . SER A 1 75 ? 13.349 12.921 11.210 1.00 81.31 75 SER A CA 1
ATOM 517 C C . SER A 1 75 ? 13.841 14.093 10.373 1.00 81.31 75 SER A C 1
ATOM 519 O O . SER A 1 75 ? 13.030 14.733 9.695 1.00 81.31 75 SER A O 1
ATOM 521 N N . PRO A 1 76 ? 15.150 14.405 10.409 1.00 81.19 76 PRO A N 1
ATOM 522 C CA . PRO A 1 76 ? 15.696 15.331 9.435 1.00 81.19 76 PRO A CA 1
ATOM 523 C C . PRO A 1 76 ? 15.269 14.824 8.057 1.00 81.19 76 PRO A C 1
ATOM 525 O O . PRO A 1 76 ? 15.190 13.599 7.895 1.00 81.19 76 PRO A O 1
ATOM 528 N N . PRO A 1 77 ? 14.969 15.709 7.087 1.00 74.25 77 PRO A N 1
ATOM 529 C CA . PRO A 1 77 ? 14.836 15.264 5.713 1.00 74.25 77 PRO A CA 1
ATOM 530 C C . PRO A 1 77 ? 16.105 14.471 5.459 1.00 74.25 77 PRO A C 1
ATOM 532 O O . PRO A 1 77 ? 17.204 15.038 5.497 1.00 74.25 77 PRO A O 1
ATOM 535 N N . GLY A 1 78 ? 15.955 13.143 5.364 1.00 61.25 78 GLY A N 1
ATOM 536 C CA . GLY A 1 78 ? 17.060 12.289 5.001 1.00 61.25 78 GLY A CA 1
ATOM 537 C C . GLY A 1 78 ? 17.612 12.977 3.779 1.00 61.25 78 GLY A C 1
ATOM 538 O O . GLY A 1 78 ? 16.833 13.332 2.889 1.00 61.25 78 GLY A O 1
ATOM 539 N N . HIS A 1 79 ? 18.909 13.299 3.789 1.00 49.97 79 HIS A N 1
ATOM 540 C CA . HIS A 1 79 ? 19.561 13.492 2.512 1.00 49.97 79 HIS A CA 1
ATOM 541 C C . HIS A 1 79 ? 19.066 12.306 1.707 1.00 49.97 79 HIS A C 1
ATOM 543 O O . HIS A 1 79 ? 19.275 11.161 2.120 1.00 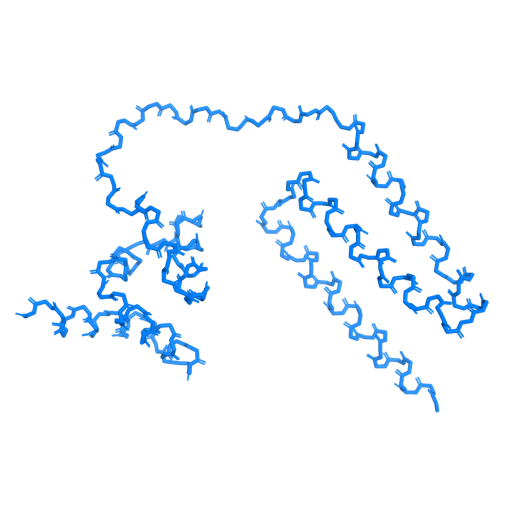49.97 79 HIS A O 1
ATOM 549 N N . ASP A 1 80 ? 18.278 12.587 0.672 1.00 50.28 80 ASP A N 1
ATOM 550 C CA . ASP A 1 80 ? 18.131 11.675 -0.432 1.00 50.28 80 ASP A CA 1
ATOM 551 C C . ASP A 1 80 ? 19.573 11.525 -0.902 1.00 50.28 80 ASP A C 1
ATOM 553 O O . ASP A 1 80 ? 20.030 12.180 -1.830 1.00 50.28 80 ASP A O 1
ATOM 557 N N . ASP A 1 81 ? 20.320 10.662 -0.221 1.00 47.97 81 ASP A N 1
ATOM 558 C CA . ASP A 1 81 ? 21.584 10.110 -0.639 1.00 47.97 81 ASP A CA 1
ATOM 559 C C . ASP A 1 81 ? 21.235 9.084 -1.735 1.00 47.97 81 ASP A C 1
ATOM 561 O O . ASP A 1 81 ? 21.842 8.026 -1.873 1.00 47.97 81 ASP A O 1
ATOM 565 N N . ALA A 1 82 ? 20.353 9.481 -2.662 1.00 47.84 82 ALA A N 1
ATOM 566 C CA . ALA A 1 82 ? 20.788 9.730 -4.022 1.00 47.84 82 ALA A CA 1
ATOM 567 C C . ALA A 1 82 ? 22.107 10.523 -4.008 1.00 47.84 82 ALA A C 1
ATOM 569 O O . ALA A 1 82 ? 22.211 11.642 -4.506 1.00 47.84 82 ALA A O 1
ATOM 570 N N . THR A 1 83 ? 23.167 9.879 -3.510 1.00 43.72 83 THR A N 1
ATOM 571 C CA . THR A 1 83 ? 24.476 10.027 -4.102 1.00 43.72 83 THR A CA 1
ATOM 572 C C . THR A 1 83 ? 24.203 10.038 -5.601 1.00 43.72 83 THR A C 1
ATOM 574 O O . THR A 1 83 ? 23.597 9.084 -6.110 1.00 43.72 83 THR A O 1
ATOM 577 N N . PRO A 1 84 ? 24.511 11.134 -6.317 1.00 43.19 84 PRO A N 1
ATOM 578 C CA . PRO A 1 84 ? 24.447 11.103 -7.759 1.00 43.19 84 PRO A CA 1
ATOM 579 C C . PRO A 1 84 ? 25.387 9.971 -8.139 1.00 43.19 84 PRO A C 1
ATOM 581 O O . PRO A 1 84 ? 26.604 10.107 -7.991 1.00 43.19 84 PRO A O 1
ATOM 584 N N . ARG A 1 85 ? 24.817 8.813 -8.508 1.00 52.88 85 ARG A N 1
ATOM 585 C CA . ARG A 1 85 ? 25.560 7.671 -9.030 1.00 52.88 85 ARG A CA 1
ATOM 586 C C . ARG A 1 85 ? 26.487 8.272 -10.068 1.00 52.88 85 ARG A C 1
ATOM 588 O O . ARG A 1 85 ? 26.021 8.864 -11.042 1.00 52.88 85 ARG A O 1
ATOM 595 N N . SER A 1 86 ? 27.775 8.262 -9.740 1.00 42.81 86 SER A N 1
ATOM 596 C CA . SER A 1 86 ? 28.791 9.015 -10.453 1.00 42.81 86 SER A CA 1
ATOM 597 C C . SER A 1 86 ? 28.668 8.720 -11.937 1.00 42.81 86 SER A C 1
ATOM 599 O O . SER A 1 86 ? 28.435 7.574 -12.312 1.00 42.81 86 SER A O 1
ATOM 601 N N . GLY A 1 87 ? 28.767 9.775 -12.745 1.00 39.66 87 GLY A N 1
ATOM 602 C CA . GLY A 1 87 ? 28.467 9.789 -14.169 1.00 39.66 87 GLY A CA 1
ATOM 603 C C . GLY A 1 87 ? 29.005 8.587 -14.938 1.00 39.66 87 GLY A C 1
ATOM 604 O O . GLY A 1 87 ? 30.096 8.623 -15.502 1.00 39.66 87 GLY A O 1
ATOM 605 N N . HIS A 1 88 ? 28.178 7.559 -15.059 1.00 41.69 88 HIS A N 1
ATOM 606 C CA . HIS A 1 88 ? 28.150 6.791 -16.279 1.00 41.69 88 HIS A CA 1
ATOM 607 C C . HIS A 1 88 ? 27.326 7.623 -17.242 1.00 41.69 88 HIS A C 1
ATOM 609 O O . HIS A 1 88 ? 26.123 7.803 -17.058 1.00 41.69 88 HIS A O 1
ATOM 615 N N . THR A 1 89 ? 28.010 8.190 -18.234 1.00 43.28 89 THR A N 1
ATOM 616 C CA . THR A 1 89 ? 27.405 8.640 -19.482 1.00 43.28 89 THR A CA 1
ATOM 617 C C . THR A 1 89 ? 26.674 7.434 -20.059 1.00 43.28 89 THR A C 1
ATOM 619 O O . THR A 1 89 ? 27.247 6.633 -20.793 1.00 43.28 89 THR A O 1
ATOM 622 N N . HIS A 1 90 ? 25.442 7.229 -19.604 1.00 40.22 90 HIS A N 1
ATOM 623 C CA . HIS A 1 90 ? 24.620 6.114 -20.017 1.00 40.22 90 HIS A CA 1
ATOM 624 C C . HIS A 1 90 ? 24.186 6.432 -21.448 1.00 40.22 90 HIS A C 1
ATOM 626 O O . HIS A 1 90 ? 23.637 7.518 -21.675 1.00 40.22 90 HIS A O 1
ATOM 632 N N . PRO A 1 91 ? 24.481 5.566 -22.432 1.00 42.47 91 PRO A N 1
ATOM 633 C CA . PRO A 1 91 ? 24.011 5.774 -23.792 1.00 42.47 91 PRO A CA 1
ATOM 634 C C . PRO A 1 91 ? 22.488 5.904 -23.756 1.00 42.47 91 PRO A C 1
ATOM 636 O O . PRO A 1 91 ? 21.843 5.247 -22.938 1.00 42.47 91 PRO A O 1
ATOM 639 N N . ALA A 1 92 ? 21.961 6.809 -24.585 1.00 43.22 92 ALA A N 1
ATOM 640 C CA . ALA A 1 92 ? 20.551 7.166 -24.687 1.00 43.22 92 ALA A CA 1
ATOM 641 C C . ALA A 1 92 ? 19.659 5.922 -24.587 1.00 43.22 92 ALA A C 1
ATOM 643 O O . ALA A 1 92 ? 19.561 5.147 -25.535 1.00 43.22 92 ALA A O 1
ATOM 644 N N . ASP A 1 93 ? 19.067 5.729 -23.412 1.00 50.03 93 ASP A N 1
ATOM 645 C CA . ASP A 1 93 ? 18.258 4.561 -23.115 1.00 50.03 93 ASP A CA 1
ATOM 646 C C . ASP A 1 93 ? 16.828 4.810 -23.635 1.00 50.03 93 ASP A C 1
ATOM 648 O O . ASP A 1 93 ? 16.146 5.718 -23.134 1.00 50.03 93 ASP A O 1
ATOM 652 N N . PRO A 1 94 ? 16.363 4.071 -24.661 1.00 50.91 94 PRO A N 1
ATOM 653 C CA . PRO A 1 94 ? 15.027 4.236 -25.233 1.00 50.91 94 PRO A CA 1
ATOM 654 C C . PRO A 1 94 ? 13.895 3.942 -24.233 1.00 50.91 94 PRO A C 1
ATOM 656 O O . PRO A 1 94 ? 12.751 4.319 -24.487 1.00 50.91 94 PRO A O 1
ATOM 659 N N . HIS A 1 95 ? 14.192 3.353 -23.070 1.00 52.75 95 HIS A N 1
ATOM 660 C CA . HIS A 1 95 ? 13.204 3.001 -22.047 1.00 52.75 95 HIS A CA 1
ATOM 661 C C . HIS A 1 95 ? 12.701 4.184 -21.198 1.00 52.75 95 HIS A C 1
ATOM 663 O O . HIS A 1 95 ? 11.854 4.002 -20.324 1.00 52.75 95 HIS A O 1
ATOM 669 N N . ARG A 1 96 ? 13.180 5.413 -21.447 1.00 49.94 96 ARG A N 1
ATOM 670 C CA . ARG A 1 96 ? 12.812 6.609 -20.662 1.00 49.94 96 ARG A CA 1
ATOM 671 C C . ARG A 1 96 ? 11.734 7.501 -21.286 1.00 49.94 96 ARG A C 1
ATOM 673 O O . ARG A 1 96 ? 11.561 8.632 -20.832 1.00 49.94 96 ARG A O 1
ATOM 680 N N . GLN A 1 97 ? 11.022 7.044 -22.317 1.00 49.53 97 GLN A N 1
ATOM 681 C CA . GLN A 1 97 ? 9.944 7.845 -22.898 1.00 49.53 97 GLN A CA 1
ATOM 682 C C . GLN A 1 97 ? 8.666 7.782 -22.032 1.00 49.53 97 GLN A C 1
ATOM 684 O O . GLN A 1 97 ? 8.102 6.699 -21.864 1.00 49.53 97 GLN A O 1
ATOM 689 N N . PRO A 1 98 ? 8.156 8.927 -21.523 1.00 49.66 98 PRO A N 1
ATOM 690 C CA . PRO A 1 98 ? 6.916 8.994 -20.735 1.00 49.66 98 PRO A CA 1
ATOM 691 C C . PRO A 1 98 ? 5.674 8.565 -21.531 1.00 49.66 98 PRO A C 1
ATOM 693 O O . PRO A 1 98 ? 4.635 8.261 -20.956 1.00 49.66 98 PRO A O 1
ATOM 696 N N . GLU A 1 99 ? 5.796 8.477 -22.853 1.00 51.59 99 GLU A N 1
ATOM 697 C CA . GLU A 1 99 ? 4.739 8.056 -23.768 1.00 51.59 99 GLU A CA 1
ATOM 698 C C . GLU A 1 99 ? 4.348 6.578 -23.562 1.00 51.59 99 GLU A C 1
ATOM 700 O O . GLU A 1 99 ? 3.178 6.228 -23.726 1.00 51.59 99 GLU A O 1
ATOM 705 N N . TYR A 1 100 ? 5.272 5.732 -23.080 1.00 51.19 100 TYR A N 1
ATOM 706 C CA . TYR A 1 100 ? 4.994 4.332 -22.718 1.00 51.19 100 TYR A CA 1
ATOM 707 C C . TYR A 1 100 ? 4.207 4.192 -21.412 1.00 51.19 100 TYR A C 1
ATOM 709 O O . TYR A 1 100 ? 3.477 3.223 -21.245 1.00 51.19 100 TYR A O 1
ATOM 717 N N . TRP A 1 101 ? 4.281 5.165 -20.498 1.00 51.84 101 TRP A N 1
ATOM 718 C CA . TRP A 1 101 ? 3.449 5.171 -19.283 1.00 51.84 101 TRP A CA 1
ATOM 719 C C . TRP A 1 101 ? 1.991 5.543 -19.586 1.00 51.84 101 TRP A C 1
ATOM 721 O O . TRP A 1 101 ? 1.120 5.427 -18.727 1.00 51.84 101 TRP A O 1
ATOM 731 N N . THR A 1 102 ? 1.716 5.967 -20.823 1.00 48.03 102 THR A N 1
ATOM 732 C CA . THR A 1 102 ? 0.377 6.305 -21.317 1.00 48.03 102 THR A CA 1
ATOM 733 C C . THR A 1 102 ? -0.386 5.114 -21.891 1.00 48.03 102 THR A C 1
ATOM 735 O O . THR A 1 102 ? -1.568 5.269 -22.216 1.00 48.03 102 THR A O 1
ATOM 738 N N . THR A 1 103 ? 0.210 3.916 -22.004 1.00 52.03 103 THR A N 1
ATOM 739 C CA . THR A 1 103 ? -0.619 2.716 -22.172 1.00 52.03 103 THR A CA 1
ATOM 740 C C . THR A 1 103 ? -1.517 2.620 -20.947 1.00 52.03 103 THR A C 1
ATOM 742 O O . THR A 1 103 ? -1.027 2.485 -19.832 1.00 52.03 103 THR A O 1
ATOM 745 N N . ARG A 1 104 ? -2.838 2.704 -21.145 1.00 53.94 104 ARG A N 1
ATOM 746 C CA . ARG A 1 104 ? -3.869 2.670 -20.087 1.00 53.94 104 ARG A CA 1
ATOM 747 C C . ARG A 1 104 ? -3.840 1.417 -19.193 1.00 53.94 104 ARG A C 1
ATOM 749 O O . ARG A 1 104 ? -4.679 1.307 -18.303 1.00 53.94 104 ARG A O 1
ATOM 756 N N . ASP A 1 105 ? -2.923 0.485 -19.428 1.00 66.62 105 ASP A N 1
ATOM 757 C CA . ASP A 1 105 ? -2.785 -0.744 -18.665 1.00 66.62 105 ASP A CA 1
ATOM 758 C C . ASP A 1 105 ? -1.678 -0.617 -17.608 1.00 66.62 105 ASP A C 1
ATOM 760 O O . ASP A 1 105 ? -0.483 -0.728 -17.898 1.00 66.62 105 ASP A O 1
ATOM 764 N N . MET A 1 106 ? -2.093 -0.385 -16.358 1.00 71.19 106 MET A N 1
ATOM 765 C CA . MET A 1 106 ? -1.176 -0.265 -15.220 1.00 71.19 106 MET A CA 1
ATOM 766 C C . MET A 1 106 ? -0.327 -1.521 -14.998 1.00 71.19 106 MET A C 1
ATOM 768 O O . MET A 1 106 ? 0.769 -1.403 -14.457 1.00 71.19 106 MET A O 1
ATOM 772 N N . ARG A 1 107 ? -0.787 -2.713 -15.407 1.00 70.19 107 ARG A N 1
ATOM 773 C CA . ARG A 1 107 ? -0.046 -3.960 -15.159 1.00 70.19 107 ARG A CA 1
ATOM 774 C C . ARG A 1 107 ? 1.210 -4.051 -16.014 1.00 70.19 107 ARG A C 1
ATOM 776 O O . ARG A 1 107 ? 2.228 -4.561 -15.559 1.00 70.19 107 ARG A O 1
ATOM 783 N N . VAL A 1 108 ? 1.169 -3.521 -17.235 1.00 71.00 108 VAL A N 1
ATOM 784 C CA . VAL A 1 108 ? 2.359 -3.437 -18.094 1.00 71.00 108 VAL A CA 1
ATOM 785 C C . VAL A 1 108 ? 3.378 -2.465 -17.497 1.00 71.00 108 VAL A C 1
ATOM 787 O O . VAL A 1 108 ? 4.562 -2.792 -17.412 1.00 71.00 108 VAL A O 1
ATOM 790 N N . ALA A 1 109 ? 2.916 -1.306 -17.019 1.00 68.81 109 ALA A N 1
ATOM 791 C CA . ALA A 1 109 ? 3.774 -0.316 -16.372 1.00 68.81 109 ALA A CA 1
ATOM 792 C C . ALA A 1 109 ? 4.425 -0.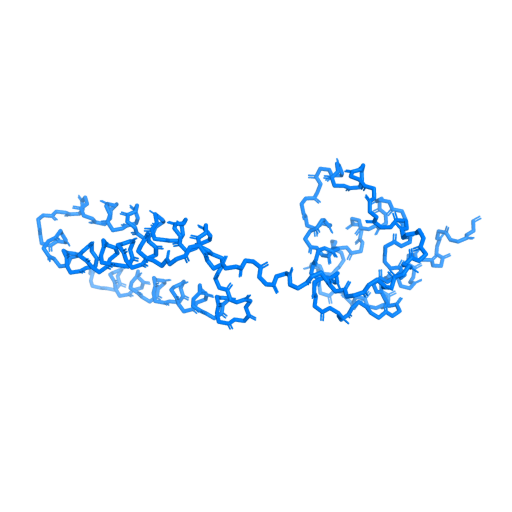861 -15.089 1.00 68.81 109 ALA A C 1
ATOM 794 O O . ALA A 1 109 ? 5.618 -0.659 -14.876 1.00 68.81 109 ALA A O 1
ATOM 795 N N . GLU A 1 110 ? 3.672 -1.599 -14.272 1.00 73.44 110 GLU A N 1
ATOM 796 C CA . GLU A 1 110 ? 4.173 -2.258 -13.064 1.00 73.44 110 GLU A CA 1
ATOM 797 C C . GLU A 1 110 ? 5.251 -3.301 -13.384 1.00 73.44 110 GLU A C 1
ATOM 799 O O . GLU A 1 110 ? 6.306 -3.310 -12.754 1.00 73.44 110 GLU A O 1
ATOM 804 N N . VAL A 1 111 ? 5.040 -4.142 -14.402 1.00 71.75 111 VAL A N 1
ATOM 805 C CA . VAL A 1 111 ? 6.022 -5.158 -14.811 1.00 71.75 111 VAL A CA 1
ATOM 806 C C . VAL A 1 111 ? 7.314 -4.513 -15.324 1.00 71.75 111 VAL A C 1
ATOM 808 O O . VAL A 1 111 ? 8.402 -4.941 -14.936 1.00 71.75 111 VAL A O 1
ATOM 811 N N . LEU A 1 112 ? 7.218 -3.461 -16.143 1.00 69.75 112 LEU A N 1
ATOM 812 C CA . LEU A 1 112 ? 8.385 -2.694 -16.598 1.00 69.75 112 LEU A CA 1
ATOM 813 C C . LEU A 1 112 ? 9.111 -2.015 -15.427 1.00 69.75 112 LEU A C 1
ATOM 815 O O . LEU A 1 112 ? 10.340 -2.046 -15.361 1.00 69.75 112 LEU A O 1
ATOM 819 N N . TRP A 1 113 ? 8.362 -1.445 -14.480 1.00 66.69 113 TRP A N 1
ATOM 820 C CA . TRP A 1 113 ? 8.915 -0.799 -13.292 1.00 66.69 113 TRP A CA 1
ATOM 821 C C . TRP A 1 113 ? 9.633 -1.796 -12.372 1.00 66.69 113 TRP A C 1
ATOM 823 O O . TRP A 1 113 ? 10.765 -1.533 -11.967 1.00 66.69 113 TRP A O 1
ATOM 833 N N . LEU A 1 114 ? 9.042 -2.966 -12.108 1.00 72.19 114 LEU A N 1
ATOM 834 C CA . LEU A 1 114 ? 9.656 -4.027 -11.300 1.00 72.19 114 LEU A CA 1
ATOM 835 C C . LEU A 1 114 ? 10.974 -4.518 -11.916 1.00 72.19 114 LEU A C 1
ATOM 837 O O . LEU A 1 114 ? 11.976 -4.648 -11.211 1.00 72.19 114 LEU A O 1
ATOM 841 N N . TYR A 1 115 ? 11.016 -4.735 -13.235 1.00 69.38 115 TYR A N 1
ATOM 842 C CA . TYR A 1 115 ? 12.248 -5.165 -13.904 1.00 69.38 115 TYR A CA 1
ATOM 843 C C . TYR A 1 115 ? 13.347 -4.099 -13.895 1.00 69.38 115 TYR A C 1
ATOM 845 O O . TYR A 1 115 ? 14.523 -4.447 -13.751 1.00 69.38 115 TYR A O 1
ATOM 853 N N . ALA A 1 116 ? 12.974 -2.822 -14.006 1.00 63.19 116 ALA A N 1
ATOM 854 C CA . ALA A 1 116 ? 13.912 -1.707 -13.948 1.00 63.19 116 ALA A CA 1
ATOM 855 C C . ALA A 1 116 ? 14.479 -1.478 -12.533 1.00 63.19 116 ALA A C 1
ATOM 857 O O . ALA A 1 116 ? 15.664 -1.179 -12.393 1.00 63.19 116 ALA A O 1
ATOM 858 N N . GLN A 1 117 ? 13.665 -1.635 -11.482 1.00 54.50 117 GLN A N 1
ATOM 859 C CA . GLN A 1 117 ? 14.079 -1.371 -10.096 1.00 54.50 117 GLN A CA 1
ATOM 860 C C . GLN A 1 117 ? 14.940 -2.482 -9.495 1.00 54.50 117 GLN A C 1
ATOM 862 O O . GLN A 1 117 ? 15.904 -2.204 -8.785 1.00 54.50 117 GLN A O 1
ATOM 867 N N . GLU A 1 118 ? 14.631 -3.748 -9.776 1.00 57.41 118 GLU A N 1
ATOM 868 C CA . GLU A 1 118 ? 15.315 -4.857 -9.103 1.00 57.41 118 GLU A CA 1
ATOM 869 C C . GLU A 1 118 ? 16.693 -5.191 -9.699 1.00 57.41 118 GLU A C 1
ATOM 871 O O . GLU A 1 118 ? 17.372 -6.092 -9.204 1.00 57.41 118 GLU A O 1
ATOM 876 N N . GLY A 1 119 ? 17.107 -4.548 -10.801 1.00 57.44 119 GLY A N 1
ATOM 877 C CA . GLY A 1 119 ? 18.298 -4.958 -11.561 1.00 57.44 119 GLY A CA 1
ATOM 878 C C . GLY A 1 119 ? 18.213 -6.402 -12.089 1.00 57.44 119 GLY A C 1
ATOM 879 O O . GLY A 1 119 ? 19.201 -6.960 -12.561 1.00 57.44 119 GLY A O 1
ATOM 880 N N . ARG A 1 120 ? 17.025 -7.019 -12.005 1.00 54.03 120 ARG A N 1
ATOM 881 C CA . ARG A 1 120 ? 16.726 -8.399 -12.412 1.00 54.03 120 ARG A CA 1
ATOM 882 C C . ARG A 1 120 ? 16.264 -8.509 -13.857 1.00 54.03 120 ARG A C 1
ATOM 884 O O . ARG A 1 120 ? 15.882 -9.598 -14.280 1.00 54.03 120 ARG A O 1
ATOM 891 N N . GLY A 1 121 ? 16.281 -7.404 -14.601 1.00 60.69 121 GLY A N 1
ATOM 892 C CA . GLY A 1 121 ? 15.753 -7.360 -15.955 1.00 60.69 121 GLY A CA 1
ATOM 893 C C . GLY A 1 121 ? 16.381 -8.412 -16.869 1.00 60.69 121 GLY A C 1
ATOM 894 O O . GLY A 1 121 ? 15.671 -9.213 -17.479 1.00 60.69 121 GLY A O 1
ATOM 895 N N . GLY A 1 122 ? 17.715 -8.476 -16.894 1.00 79.12 122 GLY A N 1
ATOM 896 C CA . GLY A 1 122 ? 18.455 -9.384 -17.769 1.00 79.12 122 GLY A CA 1
ATOM 897 C C . GLY A 1 122 ? 17.980 -9.331 -19.230 1.00 79.12 122 GLY A C 1
ATOM 898 O O . GLY A 1 122 ? 17.190 -8.482 -19.631 1.00 79.12 122 GLY A O 1
ATOM 899 N N . ALA A 1 123 ? 18.403 -10.307 -20.030 1.00 83.69 123 ALA A N 1
ATOM 900 C CA . ALA A 1 123 ? 18.038 -10.345 -21.448 1.00 83.69 123 ALA A CA 1
ATOM 901 C C . ALA A 1 123 ? 16.516 -10.435 -21.702 1.00 83.69 123 ALA A C 1
ATOM 903 O O . ALA A 1 123 ? 16.052 -10.046 -22.766 1.00 83.69 123 ALA A O 1
ATOM 904 N N . ILE A 1 124 ? 15.727 -10.947 -20.747 1.00 85.00 124 ILE A N 1
ATOM 905 C CA . ILE A 1 124 ? 14.276 -11.118 -20.927 1.00 85.00 124 ILE A CA 1
ATOM 906 C C . ILE A 1 124 ? 13.501 -9.822 -20.707 1.00 85.00 124 ILE A C 1
ATOM 908 O O . ILE A 1 124 ? 12.518 -9.605 -21.409 1.00 85.00 124 ILE A O 1
ATOM 912 N N . ALA A 1 125 ? 13.906 -8.957 -19.775 1.00 83.56 125 ALA A N 1
ATOM 913 C CA . ALA A 1 125 ? 13.251 -7.660 -19.640 1.00 83.56 125 ALA A CA 1
ATOM 914 C C . ALA A 1 125 ? 13.584 -6.739 -20.810 1.00 83.56 125 ALA A C 1
ATOM 916 O O . ALA A 1 125 ? 12.679 -6.069 -21.292 1.00 83.56 125 ALA A O 1
ATOM 917 N N . ASP A 1 126 ? 14.822 -6.771 -21.310 1.00 85.06 126 ASP A N 1
ATOM 918 C CA . ASP A 1 126 ? 15.203 -6.022 -22.514 1.00 85.06 126 ASP A CA 1
ATOM 919 C C . ASP A 1 126 ? 14.376 -6.497 -23.718 1.00 85.06 126 ASP A C 1
ATOM 921 O O . ASP A 1 126 ? 13.809 -5.696 -24.462 1.00 85.06 126 ASP A O 1
ATOM 925 N N . LEU A 1 127 ? 14.223 -7.820 -23.860 1.00 88.94 127 LEU A N 1
ATOM 926 C CA . LEU A 1 127 ? 13.393 -8.416 -24.902 1.00 88.94 127 LEU A CA 1
ATOM 927 C C . LEU A 1 127 ? 11.919 -8.018 -24.753 1.00 88.94 127 LEU A C 1
ATOM 929 O O . LEU A 1 127 ? 11.298 -7.617 -25.733 1.00 88.94 127 LEU A O 1
ATOM 933 N N . PHE A 1 128 ? 11.368 -8.059 -23.538 1.00 87.56 128 PHE A N 1
ATOM 934 C CA . PHE A 1 128 ? 10.001 -7.619 -23.259 1.00 87.56 128 PHE A CA 1
ATOM 935 C C . PHE A 1 128 ? 9.802 -6.130 -23.557 1.00 87.56 128 PHE A C 1
ATOM 937 O O . PHE A 1 128 ? 8.821 -5.766 -24.197 1.00 87.56 128 PHE A O 1
ATOM 944 N N . ALA A 1 129 ? 10.744 -5.275 -23.158 1.00 86.50 129 ALA A N 1
ATOM 945 C CA . ALA A 1 129 ? 10.687 -3.835 -23.385 1.00 86.50 129 ALA A CA 1
ATOM 946 C C . ALA A 1 129 ? 10.844 -3.451 -24.867 1.00 86.50 129 ALA A C 1
ATOM 948 O O . ALA A 1 129 ? 10.457 -2.352 -25.256 1.00 86.50 129 ALA A O 1
ATOM 949 N N . SER A 1 130 ? 11.374 -4.354 -25.698 1.00 87.81 130 SER A N 1
ATOM 950 C CA . SER A 1 130 ? 11.439 -4.186 -27.155 1.00 87.81 130 SER A CA 1
ATOM 951 C C . SER A 1 130 ? 10.137 -4.540 -27.891 1.00 87.81 130 SER A C 1
ATOM 953 O O . SER A 1 130 ? 10.014 -4.264 -29.085 1.00 87.81 130 SER A O 1
ATOM 955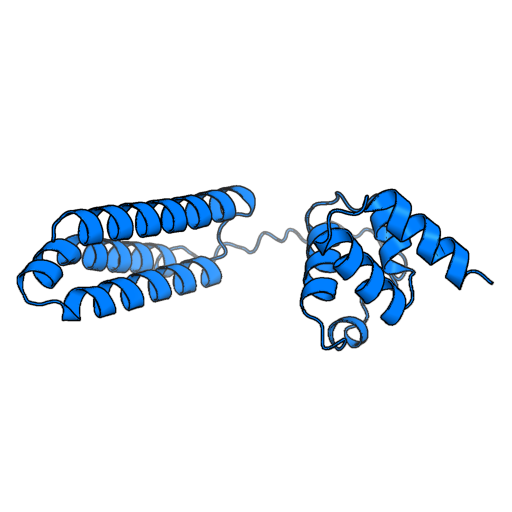 N N . LEU A 1 131 ? 9.161 -5.155 -27.212 1.00 87.31 131 LEU A N 1
ATOM 956 C CA . LEU A 1 131 ? 7.923 -5.620 -27.837 1.00 87.31 131 LEU A CA 1
ATOM 957 C C . LEU A 1 131 ? 6.955 -4.485 -28.219 1.00 87.31 131 LEU A C 1
ATOM 959 O O . LEU A 1 131 ? 6.896 -3.442 -27.570 1.00 87.31 131 LEU A O 1
ATOM 963 N N . PRO A 1 132 ? 6.052 -4.778 -29.174 1.00 86.62 132 PRO A N 1
ATOM 964 C CA . PRO A 1 132 ? 4.734 -4.201 -29.321 1.00 86.62 132 PRO A CA 1
ATOM 965 C C . PRO A 1 132 ? 4.053 -3.697 -28.054 1.00 86.62 132 PRO A C 1
ATOM 967 O O . PRO A 1 132 ? 3.893 -4.568 -27.206 1.00 86.62 132 PRO A O 1
ATOM 970 N N . PRO A 1 133 ? 3.468 -2.493 -27.899 1.00 83.75 133 PRO A N 1
ATOM 971 C CA . PRO A 1 133 ? 2.570 -2.258 -26.759 1.00 83.75 133 PRO A CA 1
ATOM 972 C C . PRO A 1 133 ? 1.457 -3.320 -26.639 1.00 83.75 133 PRO A C 1
ATOM 974 O O . PRO A 1 133 ? 1.155 -3.795 -25.550 1.00 83.75 133 PRO A O 1
ATOM 977 N N . GLN A 1 134 ? 0.900 -3.768 -27.772 1.00 83.75 134 GLN A N 1
ATOM 978 C CA . GLN A 1 134 ? -0.092 -4.852 -27.810 1.00 83.75 134 GLN A CA 1
ATOM 979 C C . GLN A 1 134 ? 0.497 -6.209 -27.387 1.00 83.75 134 GLN A C 1
ATOM 981 O O . GLN A 1 134 ? -0.140 -6.950 -26.644 1.00 83.75 134 GLN A O 1
ATOM 986 N N . ALA A 1 135 ? 1.727 -6.511 -27.810 1.00 89.94 135 ALA A N 1
ATOM 987 C CA . ALA A 1 135 ? 2.423 -7.737 -27.431 1.00 89.94 135 ALA A CA 1
ATOM 988 C C . ALA A 1 135 ? 2.851 -7.723 -25.952 1.00 89.94 135 ALA A C 1
ATOM 990 O O . ALA A 1 135 ? 2.836 -8.764 -25.302 1.00 89.94 135 ALA A O 1
ATOM 991 N N . MET A 1 136 ? 3.166 -6.554 -25.385 1.00 87.94 136 MET A N 1
ATOM 992 C CA . MET A 1 136 ? 3.438 -6.417 -23.956 1.00 87.94 136 MET A CA 1
ATOM 993 C C . MET A 1 136 ? 2.202 -6.768 -23.115 1.00 87.94 136 MET A C 1
ATOM 995 O O . MET A 1 136 ? 2.316 -7.535 -22.159 1.00 87.94 136 MET A O 1
ATOM 999 N N . VAL A 1 137 ? 1.022 -6.261 -23.497 1.00 86.94 137 VAL A N 1
ATOM 1000 C CA . VAL A 1 137 ? -0.259 -6.601 -22.846 1.00 86.94 137 VAL A CA 1
ATOM 1001 C C . VAL A 1 137 ? -0.531 -8.103 -22.951 1.00 86.94 137 VAL A C 1
ATOM 1003 O O . VAL A 1 137 ? -0.785 -8.753 -21.938 1.00 86.94 137 VAL A O 1
ATOM 1006 N N . GLU A 1 138 ? -0.385 -8.684 -24.148 1.00 92.06 138 GLU A N 1
ATOM 1007 C CA . GLU A 1 138 ? -0.571 -10.125 -24.360 1.00 92.06 138 GLU A CA 1
ATOM 1008 C C . GLU A 1 138 ? 0.361 -10.958 -23.467 1.00 92.06 138 GLU A C 1
ATOM 1010 O O . GLU A 1 138 ? -0.082 -11.923 -22.841 1.00 92.06 138 GLU A O 1
ATOM 1015 N N . ALA A 1 139 ? 1.637 -10.580 -23.353 1.00 91.19 139 ALA A N 1
ATOM 1016 C CA . ALA A 1 139 ? 2.590 -11.291 -22.507 1.00 91.19 139 ALA A CA 1
ATOM 1017 C C . ALA A 1 139 ? 2.196 -11.247 -21.020 1.00 91.19 139 ALA A C 1
ATOM 1019 O O . ALA A 1 139 ? 2.288 -12.263 -20.326 1.00 91.19 139 ALA A O 1
ATOM 1020 N N . VAL A 1 140 ? 1.751 -10.087 -20.522 1.00 89.12 140 VAL A N 1
ATOM 1021 C CA . VAL A 1 140 ? 1.317 -9.914 -19.125 1.00 89.12 140 VAL A CA 1
ATOM 1022 C C . VAL A 1 140 ? 0.051 -10.722 -18.839 1.00 89.12 140 VAL A C 1
ATOM 1024 O O . VAL A 1 140 ? -0.014 -11.414 -17.820 1.00 89.12 140 VAL A O 1
ATOM 1027 N N . ASP A 1 141 ? -0.912 -10.731 -19.759 1.00 88.62 141 ASP A N 1
ATOM 1028 C CA . ASP A 1 141 ? -2.126 -11.541 -19.637 1.00 88.62 141 ASP A CA 1
ATOM 1029 C C . ASP A 1 141 ? -1.819 -13.044 -19.622 1.00 88.62 141 ASP A C 1
ATOM 1031 O O . ASP A 1 141 ? -2.367 -13.791 -18.806 1.00 88.62 141 ASP A O 1
ATOM 1035 N N . ARG A 1 142 ? -0.914 -13.500 -20.496 1.00 92.69 142 ARG A N 1
ATOM 1036 C CA . ARG A 1 142 ? -0.438 -14.894 -20.548 1.00 92.69 142 ARG A CA 1
ATOM 1037 C C . ARG A 1 142 ? 0.259 -15.296 -19.251 1.00 92.69 142 ARG A C 1
ATOM 1039 O O . ARG A 1 142 ? -0.047 -16.347 -18.687 1.00 92.69 142 ARG A O 1
ATOM 1046 N N . ARG A 1 143 ? 1.117 -14.428 -18.709 1.00 88.00 143 ARG A N 1
ATOM 1047 C CA . ARG A 1 143 ? 1.736 -14.627 -17.390 1.00 88.00 143 ARG A CA 1
ATOM 1048 C C . ARG A 1 143 ? 0.688 -14.741 -16.283 1.00 88.00 143 ARG A C 1
ATOM 1050 O O . ARG A 1 143 ? 0.812 -15.609 -15.425 1.00 88.00 143 ARG A O 1
ATOM 1057 N N . GLY A 1 144 ? -0.356 -13.910 -16.320 1.00 79.25 144 GLY A N 1
ATOM 1058 C CA . GLY A 1 144 ? -1.478 -13.967 -15.377 1.00 79.25 144 GLY A CA 1
ATOM 1059 C C . GLY A 1 144 ? -2.260 -15.285 -15.427 1.00 79.25 144 GLY A C 1
ATOM 1060 O O . GLY A 1 144 ? -2.823 -15.703 -14.419 1.00 79.25 144 GLY A O 1
ATOM 1061 N N . ARG A 1 145 ? -2.243 -15.982 -16.569 1.00 90.56 145 ARG A N 1
ATOM 1062 C CA . ARG A 1 145 ? -2.799 -17.338 -16.730 1.00 90.56 145 ARG A CA 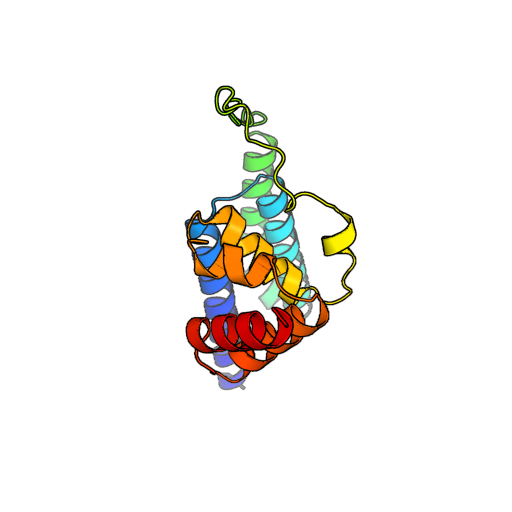1
ATOM 1063 C C . ARG A 1 145 ? -1.832 -18.460 -16.337 1.00 90.56 145 ARG A C 1
ATOM 1065 O O . ARG A 1 145 ? -2.165 -19.630 -16.503 1.00 90.56 145 ARG A O 1
ATOM 1072 N N . GLY A 1 146 ? -0.653 -18.122 -15.817 1.00 89.81 146 GLY A N 1
ATOM 1073 C CA . GLY A 1 146 ? 0.367 -19.084 -15.403 1.00 89.81 146 GLY A CA 1
ATOM 1074 C C . GLY A 1 146 ? 1.244 -19.604 -16.544 1.00 89.81 146 GLY A C 1
ATOM 1075 O O . GLY A 1 146 ? 1.967 -20.580 -16.354 1.00 89.81 146 GLY A O 1
ATOM 1076 N N . GLU A 1 147 ? 1.206 -18.978 -17.724 1.00 93.50 147 GLU A N 1
ATOM 1077 C CA . GLU A 1 147 ? 2.111 -19.339 -18.815 1.00 93.50 147 GLU A CA 1
ATOM 1078 C C . GLU A 1 147 ? 3.558 -18.925 -18.492 1.00 93.50 147 GLU A C 1
ATOM 1080 O O . GLU A 1 147 ? 3.822 -17.938 -17.797 1.00 93.50 147 GLU A O 1
ATOM 1085 N N . GLY A 1 148 ? 4.525 -19.694 -19.000 1.00 90.56 148 GLY A N 1
ATOM 1086 C CA . GLY A 1 148 ? 5.944 -19.448 -18.752 1.00 90.56 148 GLY A CA 1
ATOM 1087 C C . GLY A 1 148 ? 6.398 -18.105 -19.329 1.00 90.56 148 GLY A C 1
ATOM 1088 O O . GLY A 1 148 ? 6.414 -17.928 -20.547 1.00 90.56 148 GLY A O 1
ATOM 1089 N N . TRP A 1 149 ? 6.815 -17.177 -18.458 1.00 89.88 149 TRP A N 1
ATOM 1090 C CA . TRP A 1 149 ? 7.156 -15.797 -18.832 1.00 89.88 149 TRP A CA 1
ATOM 1091 C C . TRP A 1 149 ? 8.206 -15.705 -19.946 1.00 89.88 149 TRP A C 1
ATOM 1093 O O . TRP A 1 149 ? 7.965 -15.074 -20.969 1.00 89.88 149 TRP A O 1
ATOM 1103 N N . ARG A 1 150 ? 9.349 -16.383 -19.779 1.00 92.00 150 ARG A N 1
ATOM 1104 C CA . ARG A 1 150 ? 10.445 -16.367 -20.761 1.00 92.00 150 ARG A CA 1
ATOM 1105 C C . ARG A 1 150 ? 9.987 -16.845 -22.141 1.00 92.00 150 ARG A C 1
ATOM 1107 O O . ARG A 1 150 ? 10.163 -16.121 -23.112 1.00 92.00 150 ARG A O 1
ATOM 1114 N N . ALA A 1 151 ? 9.367 -18.025 -22.200 1.00 92.94 151 ALA A N 1
ATOM 1115 C CA . ALA A 1 151 ? 8.905 -18.615 -23.455 1.00 92.94 151 ALA A CA 1
ATOM 1116 C C . ALA A 1 151 ? 7.878 -17.716 -24.161 1.00 92.94 151 ALA A C 1
ATOM 1118 O O . ALA A 1 151 ? 7.930 -17.551 -25.373 1.00 92.94 151 ALA A O 1
ATOM 1119 N N . THR A 1 152 ? 6.989 -17.087 -23.387 1.00 95.38 152 THR A N 1
ATOM 1120 C CA . THR A 1 152 ? 5.983 -16.154 -23.904 1.00 95.38 152 THR A CA 1
ATOM 1121 C C . THR A 1 152 ? 6.623 -14.919 -24.542 1.00 95.38 152 THR A C 1
ATOM 1123 O O . THR A 1 152 ? 6.260 -14.542 -25.653 1.00 95.38 152 THR A O 1
ATOM 1126 N N . VAL A 1 153 ? 7.583 -14.288 -23.857 1.00 93.38 153 VAL A N 1
ATOM 1127 C CA . VAL A 1 153 ? 8.264 -13.083 -24.358 1.00 93.38 153 VAL A CA 1
ATOM 1128 C C . VAL A 1 153 ? 9.103 -13.395 -25.602 1.00 93.38 153 VAL A C 1
ATOM 1130 O O . VAL A 1 153 ? 9.053 -12.639 -26.567 1.00 93.38 153 VAL A O 1
ATOM 1133 N N . GLU A 1 154 ? 9.827 -14.517 -25.615 1.00 94.56 154 GLU A N 1
ATOM 1134 C CA . GLU A 1 154 ? 10.628 -14.954 -26.770 1.00 94.56 154 GLU A CA 1
ATOM 1135 C C . GLU A 1 154 ? 9.760 -15.251 -28.000 1.00 94.56 154 GLU A C 1
ATOM 1137 O O . GLU A 1 154 ? 10.088 -14.825 -29.109 1.00 94.56 154 GLU A O 1
ATOM 1142 N N . GLU A 1 155 ? 8.625 -15.929 -27.811 1.00 97.00 155 GLU A N 1
ATOM 1143 C CA . GLU A 1 155 ? 7.663 -16.209 -28.880 1.00 97.00 155 GLU A CA 1
ATOM 1144 C C . GLU A 1 155 ? 7.108 -14.915 -29.492 1.00 97.00 155 GLU A C 1
ATOM 1146 O O . GLU A 1 155 ? 7.086 -14.756 -30.715 1.00 97.00 155 GLU A O 1
ATOM 1151 N N . LEU A 1 156 ? 6.678 -13.976 -28.644 1.00 95.38 156 LEU A N 1
ATOM 1152 C CA . LEU A 1 156 ? 6.136 -12.694 -29.090 1.00 95.38 156 LEU A CA 1
ATOM 1153 C C . LEU A 1 156 ? 7.199 -11.846 -29.787 1.00 95.38 156 LEU A C 1
ATOM 1155 O O . LEU A 1 156 ? 6.913 -11.239 -30.818 1.00 95.38 156 LEU A O 1
ATOM 1159 N N . ALA A 1 157 ? 8.434 -11.854 -29.289 1.00 94.62 157 ALA A N 1
ATOM 1160 C CA . ALA A 1 157 ? 9.534 -11.157 -29.939 1.00 94.62 157 ALA A CA 1
ATOM 1161 C C . ALA A 1 157 ? 9.815 -11.731 -31.331 1.00 94.62 157 ALA A C 1
ATOM 1163 O O . ALA A 1 157 ? 9.968 -10.975 -32.287 1.00 94.62 157 ALA A O 1
ATOM 1164 N N . HIS A 1 158 ? 9.811 -13.061 -31.474 1.00 96.06 158 HIS A N 1
ATOM 1165 C CA . HIS A 1 158 ? 9.988 -13.704 -32.773 1.00 96.06 158 HIS A CA 1
ATOM 1166 C C . HIS A 1 158 ? 8.849 -13.366 -33.746 1.00 96.06 158 HIS A C 1
ATOM 1168 O O . HIS A 1 158 ? 9.107 -13.050 -34.905 1.00 96.06 158 HIS A O 1
ATOM 1174 N N . ARG A 1 159 ? 7.598 -13.369 -33.268 1.00 96.44 159 ARG A N 1
ATOM 1175 C CA . ARG A 1 159 ? 6.400 -13.054 -34.066 1.00 96.44 159 ARG A CA 1
ATOM 1176 C C . ARG A 1 159 ? 6.415 -11.628 -34.631 1.00 96.44 159 ARG A C 1
ATOM 1178 O O . ARG A 1 159 ? 5.895 -11.405 -35.719 1.00 96.44 159 ARG A O 1
ATOM 1185 N N . HIS A 1 160 ? 6.985 -10.677 -33.894 1.00 90.56 160 HIS A N 1
ATOM 1186 C CA . HIS A 1 160 ? 6.998 -9.253 -34.249 1.00 90.56 160 HIS A CA 1
ATOM 1187 C C . HIS A 1 160 ? 8.326 -8.762 -34.855 1.00 90.56 160 HIS A C 1
ATOM 1189 O O . HIS A 1 160 ? 8.453 -7.572 -35.132 1.00 90.56 160 HIS A O 1
ATOM 1195 N N . ALA A 1 161 ? 9.303 -9.649 -35.070 1.00 87.12 161 ALA A N 1
ATOM 1196 C CA . ALA A 1 161 ? 10.576 -9.320 -35.721 1.00 87.12 161 ALA A CA 1
ATOM 1197 C C . ALA A 1 161 ? 10.528 -9.379 -37.265 1.00 87.12 161 ALA A C 1
ATOM 1199 O O . ALA A 1 161 ? 11.481 -8.951 -37.918 1.00 87.12 161 ALA A O 1
ATOM 1200 N N . THR A 1 162 ? 9.450 -9.928 -37.835 1.00 68.19 162 THR A N 1
ATOM 1201 C CA . THR A 1 162 ? 9.138 -9.984 -39.281 1.00 68.19 162 THR A CA 1
ATOM 1202 C C . THR A 1 162 ? 8.301 -8.804 -39.740 1.00 68.19 162 THR A C 1
ATOM 1204 O O . THR A 1 162 ? 8.586 -8.299 -40.849 1.00 68.19 162 THR A O 1
#

Sequence (162 aa):
MDDDLHSRIETLSDAACEVLTTVTATGWSPCAATDALGAIETLVGALGRLGPPARSALAPALAATATLRALISASPPGHDDATPRSGHTHPADPHRQPEYWTTRDMRVAEVLWLYAQEGRGGAIADLFASLPPQAMVEAVDRRGRGEGWRATVEELAHRHAT

pLDDT: mean 75.03, std 15.75, range [39.66, 97.0]

Secondary structure (DSSP, 8-state):
-HHHHHHHHHHHHHHHHHHHHHHHHH---HHHHHHHHHHHHHHHHHHHTT-HHHHHHHHHHHHHHHHHHHHHHHS------------------GGG-GGGGGSS-HHHHHHHHHHHHSS--HHHHHHHHTS-HHHHHHHHHHHHTT--HHHHHHHHHHHH--

Radius of gyration: 22.14 Å; chains: 1; bounding box: 50×35×63 Å